Protein AF-A0A6J7SGF3-F1 (afdb_monomer_lite)

Sequence (77 aa):
MIRDSAGEMAPVDGLRSIFGHTATLGTKDLALAIQMGEELNCEVPFAELGLESLRSALGLEAPHSSSQSPDQSKSQS

Radius of gyration: 17.44 Å; chains: 1; bounding box: 32×52×37 Å

Organism: NCBI:txid449393

Structure (mmCIF, N/CA/C/O backbone):
data_AF-A0A6J7SGF3-F1
#
_entry.id   AF-A0A6J7SGF3-F1
#
loop_
_atom_site.group_PDB
_atom_site.id
_atom_site.type_symbol
_atom_site.label_atom_id
_atom_site.label_alt_id
_atom_site.label_comp_id
_atom_site.label_asym_id
_atom_site.label_entity_id
_atom_site.label_seq_id
_atom_site.pdbx_PDB_ins_code
_atom_site.Cartn_x
_atom_site.Cartn_y
_atom_site.Cartn_z
_atom_site.occupancy
_atom_site.B_iso_or_equiv
_atom_site.auth_seq_id
_atom_site.auth_comp_id
_atom_site.auth_asym_id
_atom_site.auth_atom_id
_atom_site.pdbx_PDB_model_num
ATOM 1 N N . MET A 1 1 ? -5.196 -4.607 -19.923 1.00 63.16 1 MET A N 1
ATOM 2 C CA . MET A 1 1 ? -4.544 -4.185 -18.663 1.00 63.16 1 MET A CA 1
ATOM 3 C C . MET A 1 1 ? -3.291 -3.399 -19.049 1.00 63.16 1 MET A C 1
ATOM 5 O O . MET A 1 1 ? -2.767 -3.682 -20.114 1.00 63.16 1 MET A O 1
ATOM 9 N N . ILE A 1 2 ? -2.847 -2.394 -18.280 1.00 82.38 2 ILE A N 1
ATOM 10 C CA . ILE A 1 2 ? -1.692 -1.538 -18.664 1.00 82.38 2 ILE A CA 1
ATOM 11 C C . ILE A 1 2 ? -0.350 -2.304 -18.588 1.00 82.38 2 ILE A C 1
ATOM 13 O O . ILE A 1 2 ? 0.639 -1.883 -19.174 1.00 82.38 2 ILE A O 1
ATOM 17 N N . ARG A 1 3 ? -0.327 -3.452 -17.900 1.00 88.38 3 ARG A N 1
ATOM 18 C CA . ARG A 1 3 ? 0.819 -4.360 -17.782 1.00 88.38 3 ARG A CA 1
ATOM 19 C C . ARG A 1 3 ? 0.400 -5.787 -18.120 1.00 88.38 3 ARG A C 1
ATOM 21 O O . ARG A 1 3 ? -0.724 -6.173 -17.803 1.00 88.38 3 ARG A O 1
ATOM 28 N N . ASP A 1 4 ? 1.332 -6.558 -18.673 1.00 87.38 4 ASP A N 1
ATOM 29 C CA . ASP A 1 4 ? 1.129 -7.978 -19.001 1.00 87.38 4 ASP A CA 1
ATOM 30 C C . ASP A 1 4 ? 1.385 -8.912 -17.807 1.00 87.38 4 ASP A C 1
ATOM 32 O O . ASP A 1 4 ? 0.920 -10.048 -17.787 1.00 87.38 4 ASP A O 1
ATOM 36 N N . SER A 1 5 ? 2.122 -8.436 -16.797 1.00 88.19 5 SER A N 1
ATOM 37 C CA . SER A 1 5 ? 2.460 -9.194 -15.590 1.00 88.19 5 SER A CA 1
ATOM 38 C C . SER A 1 5 ? 2.424 -8.312 -14.344 1.00 88.19 5 SER A C 1
ATOM 40 O O . SER A 1 5 ? 2.857 -7.155 -14.380 1.00 88.19 5 SER A O 1
ATOM 42 N N . ALA A 1 6 ? 1.952 -8.893 -13.237 1.00 87.00 6 ALA A N 1
ATOM 43 C CA . ALA A 1 6 ? 1.996 -8.316 -11.892 1.00 87.00 6 ALA A CA 1
ATOM 44 C C . ALA A 1 6 ? 3.324 -8.588 -11.153 1.00 87.00 6 ALA A C 1
ATOM 46 O O . ALA A 1 6 ? 3.474 -8.179 -10.008 1.00 87.00 6 ALA A O 1
ATOM 47 N N . GLY A 1 7 ? 4.291 -9.257 -11.796 1.00 90.31 7 GLY A N 1
ATOM 48 C CA . GLY A 1 7 ? 5.633 -9.464 -11.239 1.00 90.31 7 GLY A CA 1
ATOM 49 C C . GLY A 1 7 ? 6.406 -8.159 -11.006 1.00 90.31 7 GLY A C 1
ATOM 50 O O . GLY A 1 7 ? 5.942 -7.069 -11.344 1.00 90.31 7 GLY A O 1
ATOM 51 N N . GLU A 1 8 ? 7.603 -8.265 -10.431 1.00 94.31 8 GLU A N 1
ATOM 52 C CA . GLU A 1 8 ? 8.449 -7.104 -10.141 1.00 94.31 8 GLU A CA 1
ATOM 53 C C . GLU A 1 8 ? 8.775 -6.297 -11.414 1.00 94.31 8 GLU A C 1
ATOM 55 O O . GLU A 1 8 ? 9.174 -6.849 -12.442 1.00 94.31 8 GLU A O 1
ATOM 60 N N . MET A 1 9 ? 8.588 -4.977 -11.352 1.00 93.69 9 MET A N 1
ATOM 61 C CA . MET A 1 9 ? 8.941 -4.048 -12.424 1.00 93.69 9 MET A CA 1
ATOM 62 C C . MET A 1 9 ? 10.427 -3.711 -12.396 1.00 93.69 9 MET A C 1
ATOM 64 O O . MET A 1 9 ? 11.029 -3.537 -11.335 1.00 93.69 9 MET A O 1
ATOM 68 N N . ALA A 1 10 ? 10.992 -3.483 -13.582 1.00 92.19 10 ALA A N 1
ATOM 69 C CA . ALA A 1 10 ? 12.339 -2.948 -13.698 1.00 92.19 10 ALA A CA 1
ATOM 70 C C . ALA A 1 10 ? 12.452 -1.583 -12.981 1.00 92.19 10 ALA A C 1
ATOM 72 O O . ALA A 1 10 ? 11.521 -0.775 -13.044 1.00 92.19 10 ALA A O 1
ATOM 73 N N . PRO A 1 11 ? 13.604 -1.252 -12.367 1.00 90.12 11 PRO A N 1
ATOM 74 C CA . PRO A 1 11 ? 13.787 0.029 -11.679 1.00 90.12 11 PRO A CA 1
ATOM 75 C C . PRO A 1 11 ? 13.546 1.266 -12.556 1.00 90.12 11 PRO A C 1
ATOM 77 O O . PRO A 1 11 ? 13.188 2.319 -12.035 1.00 90.12 11 PRO A O 1
ATOM 80 N N . VAL A 1 12 ? 13.743 1.133 -13.873 1.00 92.75 12 VAL A N 1
ATOM 81 C CA . VAL A 1 12 ? 13.617 2.219 -14.863 1.00 92.75 12 VAL A CA 1
ATOM 82 C C . VAL A 1 12 ? 12.204 2.332 -15.451 1.00 92.75 12 VAL A C 1
ATOM 84 O O . VAL A 1 12 ? 11.946 3.231 -16.248 1.00 92.75 12 VAL A O 1
ATOM 87 N N . ASP A 1 13 ? 11.292 1.424 -15.088 1.00 92.00 13 ASP A N 1
ATOM 88 C CA . ASP A 1 13 ? 9.926 1.396 -15.610 1.00 92.00 13 ASP A CA 1
ATOM 89 C C . ASP A 1 13 ? 9.165 2.675 -15.216 1.00 92.00 13 ASP A C 1
ATOM 91 O O . ASP A 1 13 ? 9.067 3.028 -14.037 1.00 92.00 13 ASP A O 1
ATOM 95 N N . GLY A 1 14 ? 8.603 3.373 -16.207 1.00 92.00 14 GLY A N 1
ATOM 96 C CA . GLY A 1 14 ? 7.876 4.627 -15.996 1.00 92.00 14 GLY A CA 1
ATOM 97 C C . GLY A 1 14 ? 6.637 4.482 -15.104 1.00 92.00 14 GLY A C 1
ATOM 98 O O . GLY A 1 14 ? 6.258 5.433 -14.417 1.00 92.00 14 GLY A O 1
ATOM 99 N N . LEU A 1 15 ? 6.031 3.293 -15.046 1.00 94.12 15 LEU A N 1
ATOM 100 C CA . LEU A 1 15 ? 4.883 3.007 -14.184 1.00 94.12 15 LEU A CA 1
ATOM 101 C C . LEU A 1 15 ? 5.283 2.800 -12.720 1.00 94.12 15 LEU A C 1
ATOM 103 O O . LEU A 1 15 ? 4.440 2.943 -11.830 1.00 94.12 15 LEU A O 1
ATOM 107 N N . ARG A 1 16 ? 6.560 2.513 -12.440 1.00 94.12 16 ARG A N 1
ATOM 108 C CA . ARG A 1 16 ? 7.044 2.215 -11.085 1.00 94.12 16 ARG A CA 1
ATOM 109 C C . ARG A 1 16 ? 6.846 3.384 -10.123 1.00 94.12 16 ARG A C 1
ATOM 111 O O . ARG A 1 16 ? 6.494 3.165 -8.969 1.00 94.12 16 ARG A O 1
ATOM 118 N N . SER A 1 17 ? 7.024 4.622 -10.591 1.00 94.56 17 SER A N 1
ATOM 119 C CA . SER A 1 17 ? 6.789 5.826 -9.777 1.00 94.56 17 SER A CA 1
ATOM 120 C C . SER A 1 17 ? 5.308 5.995 -9.420 1.00 94.56 17 SER A C 1
ATOM 122 O O . SER A 1 17 ? 4.963 6.230 -8.262 1.00 94.56 17 SER A O 1
ATOM 124 N N . ILE A 1 18 ? 4.424 5.790 -10.403 1.00 95.19 18 ILE A N 1
ATOM 125 C CA . ILE A 1 18 ? 2.970 5.884 -10.226 1.00 95.19 18 ILE A CA 1
ATOM 126 C C . ILE A 1 18 ? 2.500 4.835 -9.217 1.00 95.19 18 ILE A C 1
ATOM 128 O O . ILE A 1 18 ? 1.864 5.182 -8.223 1.00 95.19 18 ILE A O 1
ATOM 132 N N . PHE A 1 19 ? 2.880 3.570 -9.412 1.00 95.50 19 PHE A N 1
ATOM 133 C CA . PHE A 1 19 ? 2.524 2.504 -8.478 1.00 95.50 19 PHE A CA 1
ATOM 134 C C . PHE A 1 19 ? 3.181 2.673 -7.109 1.00 95.50 19 PHE A C 1
ATOM 136 O O . PHE A 1 19 ? 2.561 2.339 -6.105 1.00 95.50 19 PHE A O 1
ATOM 143 N N . GLY A 1 20 ? 4.381 3.253 -7.039 1.00 96.12 20 GLY A N 1
ATOM 144 C CA . GLY A 1 20 ? 5.013 3.634 -5.778 1.00 96.12 20 GLY A CA 1
ATOM 145 C C . GLY A 1 20 ? 4.171 4.633 -4.985 1.00 96.12 20 GLY A C 1
ATOM 146 O O . GLY A 1 20 ? 3.971 4.451 -3.786 1.00 96.12 20 GLY A O 1
ATOM 147 N N . HIS A 1 21 ? 3.617 5.648 -5.651 1.00 96.81 21 HIS A N 1
ATOM 148 C CA . HIS A 1 21 ? 2.708 6.597 -5.011 1.00 96.81 21 HIS A CA 1
ATOM 149 C C . HIS A 1 21 ? 1.388 5.939 -4.586 1.00 96.81 21 HIS A C 1
ATOM 151 O O . HIS A 1 21 ? 0.933 6.151 -3.462 1.00 96.81 21 HIS A O 1
ATOM 157 N N . THR A 1 22 ? 0.808 5.093 -5.444 1.00 96.44 22 THR A N 1
ATOM 158 C CA . THR A 1 22 ? -0.383 4.298 -5.107 1.00 96.44 22 THR A CA 1
ATOM 159 C C . THR A 1 22 ? -0.144 3.417 -3.884 1.00 96.44 22 THR A C 1
ATOM 161 O O . THR A 1 22 ? -1.001 3.373 -3.007 1.00 96.44 22 THR A O 1
ATOM 164 N N . ALA A 1 23 ? 1.019 2.768 -3.782 1.00 97.06 23 ALA A N 1
ATOM 165 C CA . ALA A 1 23 ? 1.379 1.965 -2.621 1.00 97.06 23 ALA A CA 1
ATOM 166 C C . ALA A 1 23 ? 1.437 2.814 -1.348 1.00 97.06 23 ALA A C 1
ATOM 168 O O . ALA A 1 23 ? 0.869 2.420 -0.340 1.00 97.06 23 ALA A O 1
ATOM 169 N N . THR A 1 24 ? 2.050 4.000 -1.394 1.00 97.94 24 THR A N 1
ATOM 170 C CA . THR A 1 24 ?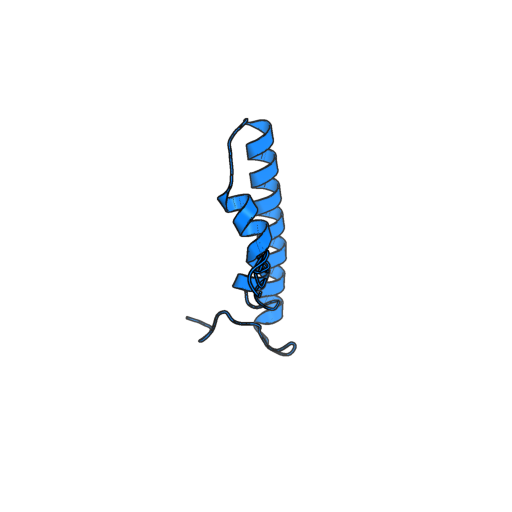 2.099 4.907 -0.235 1.00 97.94 24 THR A CA 1
ATOM 171 C C . THR A 1 24 ? 0.703 5.301 0.253 1.00 97.94 24 THR A C 1
ATOM 173 O O . THR A 1 24 ? 0.455 5.287 1.458 1.00 97.94 24 THR A O 1
ATOM 176 N N . LEU A 1 25 ? -0.211 5.640 -0.662 1.00 98.31 25 LEU A N 1
ATOM 177 C CA . LEU A 1 25 ? -1.594 5.972 -0.305 1.00 98.31 25 LEU A CA 1
ATOM 178 C C . LEU A 1 25 ? -2.338 4.749 0.242 1.00 98.31 25 LEU A C 1
ATOM 180 O O . LEU A 1 25 ? -2.895 4.813 1.332 1.00 98.31 25 LEU A O 1
ATOM 184 N N . GLY A 1 26 ? -2.274 3.618 -0.462 1.00 98.00 26 GLY A N 1
ATOM 185 C CA . GLY A 1 26 ? -2.955 2.394 -0.049 1.00 98.00 26 GLY A CA 1
ATOM 186 C C . GLY A 1 26 ? -2.463 1.868 1.30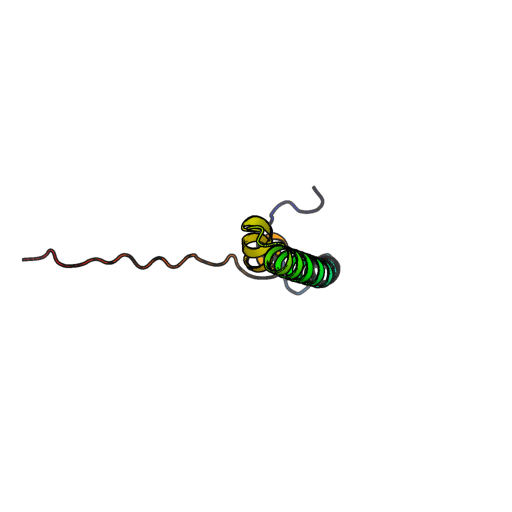1 1.00 98.00 26 GLY A C 1
ATOM 187 O O . GLY A 1 26 ? -3.279 1.519 2.142 1.00 98.00 26 GLY A O 1
ATOM 188 N N . THR A 1 27 ? -1.153 1.885 1.565 1.00 98.06 27 THR A N 1
ATOM 189 C CA . THR A 1 27 ? -0.581 1.517 2.872 1.00 98.06 27 THR A CA 1
ATOM 190 C C . THR A 1 27 ? -1.134 2.395 3.995 1.00 98.06 27 THR A C 1
ATOM 192 O O . THR A 1 27 ? -1.447 1.884 5.067 1.00 98.06 27 THR A O 1
ATOM 195 N N . LYS A 1 28 ? -1.292 3.704 3.761 1.00 98.50 28 LYS A N 1
ATOM 196 C CA . LYS A 1 28 ? -1.878 4.619 4.747 1.00 98.50 28 LYS A CA 1
ATOM 197 C C . LYS A 1 28 ? -3.349 4.292 5.016 1.00 98.50 28 LYS A C 1
ATOM 199 O O . LYS A 1 28 ? -3.754 4.255 6.175 1.00 98.50 28 LYS A O 1
ATOM 204 N N . ASP A 1 29 ? -4.127 4.050 3.967 1.00 98.56 29 ASP A N 1
ATOM 205 C CA . ASP A 1 29 ? -5.556 3.750 4.090 1.00 98.56 29 ASP A CA 1
ATOM 206 C C . ASP A 1 29 ? -5.792 2.387 4.762 1.00 98.56 29 ASP A C 1
ATOM 208 O O . ASP A 1 29 ? -6.682 2.255 5.600 1.00 98.56 29 ASP A O 1
ATOM 212 N N . LEU A 1 30 ? -4.954 1.390 4.463 1.00 98.62 30 LEU A N 1
ATOM 213 C CA . LEU A 1 30 ? -4.985 0.074 5.108 1.00 98.62 30 LEU A CA 1
ATOM 214 C C . LEU A 1 30 ? -4.622 0.163 6.592 1.00 98.62 30 LEU A C 1
ATOM 216 O O . LEU A 1 30 ? -5.323 -0.412 7.419 1.00 98.62 30 LEU A O 1
ATOM 220 N N . ALA A 1 31 ? -3.582 0.925 6.943 1.00 98.44 31 ALA A N 1
ATOM 221 C CA . ALA A 1 31 ? -3.219 1.155 8.340 1.00 98.44 31 ALA A CA 1
ATOM 222 C C . ALA A 1 31 ? -4.355 1.840 9.121 1.00 98.44 31 ALA A C 1
ATOM 224 O O . ALA A 1 31 ? -4.646 1.455 10.252 1.00 98.44 31 ALA A O 1
ATOM 225 N N . LEU A 1 32 ? -5.041 2.806 8.501 1.00 98.62 32 LEU A N 1
ATOM 226 C CA . LEU A 1 32 ? -6.218 3.442 9.094 1.00 98.62 32 LEU A CA 1
ATOM 227 C C . LEU A 1 32 ? -7.372 2.445 9.282 1.00 98.62 32 LEU A C 1
ATOM 229 O O . LEU A 1 32 ? -8.002 2.436 10.335 1.00 98.62 32 LEU A O 1
ATOM 233 N N . ALA A 1 33 ? -7.644 1.597 8.288 1.00 98.50 33 ALA A N 1
ATOM 234 C CA . ALA A 1 33 ? -8.687 0.577 8.385 1.00 98.50 33 ALA A CA 1
ATOM 235 C C . ALA A 1 33 ? -8.407 -0.437 9.508 1.00 98.50 33 ALA A C 1
ATOM 237 O O . ALA A 1 33 ? -9.335 -0.815 10.221 1.00 98.50 33 ALA A O 1
ATOM 238 N N . 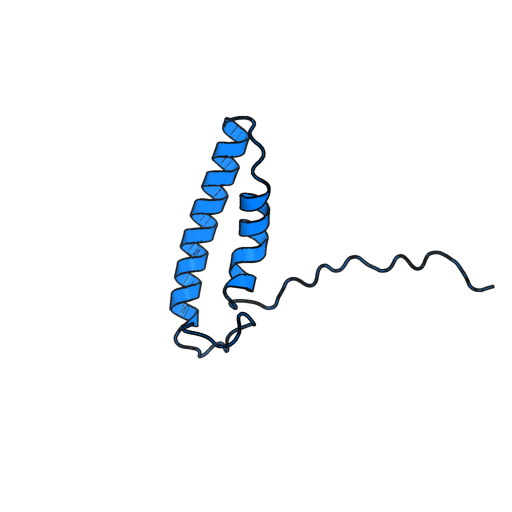ILE A 1 34 ? -7.140 -0.828 9.691 1.00 98.69 34 ILE A N 1
ATOM 239 C CA . ILE A 1 34 ? -6.694 -1.688 10.798 1.00 98.69 34 ILE A CA 1
ATOM 240 C C . ILE A 1 34 ? -6.978 -1.018 12.139 1.00 98.69 34 ILE A C 1
ATOM 242 O O . ILE A 1 34 ? -7.689 -1.588 12.963 1.00 98.69 34 ILE A O 1
ATOM 246 N N . GLN A 1 35 ? -6.530 0.226 12.311 1.00 98.69 35 GLN A N 1
ATOM 247 C CA . GLN A 1 35 ? -6.770 0.984 13.538 1.00 98.69 35 GLN A CA 1
ATOM 248 C C . GLN A 1 35 ? -8.273 1.117 13.853 1.00 98.69 35 GLN A C 1
ATOM 250 O O . GLN A 1 35 ? -8.700 0.919 14.988 1.00 98.69 35 GLN A O 1
ATOM 255 N N . MET A 1 36 ? -9.103 1.413 12.850 1.00 98.62 36 MET A N 1
ATOM 256 C CA . MET A 1 36 ? -10.556 1.483 13.033 1.00 98.62 36 MET A CA 1
ATOM 257 C C . MET A 1 36 ? -11.168 0.125 13.412 1.00 98.62 36 MET A C 1
ATOM 259 O O . MET A 1 36 ? -12.118 0.083 14.194 1.00 98.62 36 MET A O 1
ATOM 263 N N . GLY A 1 37 ? -10.646 -0.978 12.868 1.00 98.44 37 GLY A N 1
ATOM 264 C CA . GLY A 1 37 ? -11.041 -2.337 13.243 1.00 98.44 37 GLY A CA 1
ATOM 265 C C . GLY A 1 37 ? -10.761 -2.623 14.717 1.00 98.44 37 GLY A C 1
ATOM 266 O O . GLY A 1 37 ? -11.663 -3.051 15.439 1.00 98.44 37 GLY A O 1
ATOM 267 N N . GLU A 1 38 ? -9.559 -2.285 15.188 1.00 98.38 38 GLU A N 1
ATOM 268 C CA . GLU A 1 38 ? -9.166 -2.401 16.598 1.00 98.38 38 GLU A CA 1
ATOM 269 C C . GLU A 1 38 ? -10.100 -1.598 17.519 1.00 98.38 38 GLU A C 1
ATOM 271 O O . GLU A 1 38 ? -10.624 -2.137 18.496 1.00 98.38 38 GLU A O 1
ATOM 276 N N . GLU A 1 39 ? -10.380 -0.334 17.185 1.00 98.62 39 GLU A N 1
ATOM 277 C CA . GLU A 1 39 ? -11.265 0.541 17.971 1.00 98.62 39 GLU A CA 1
ATOM 278 C C . GLU A 1 39 ? -12.706 0.007 18.060 1.00 98.62 39 GLU A C 1
ATOM 280 O O . GLU A 1 39 ? -13.377 0.155 19.086 1.00 98.62 39 GLU A O 1
ATOM 285 N N . LEU A 1 40 ? -13.187 -0.638 16.996 1.00 98.44 40 LEU A N 1
ATOM 286 C CA . LEU A 1 40 ? -14.546 -1.174 16.901 1.00 98.44 40 LEU A CA 1
ATOM 287 C C . LEU A 1 40 ? -14.658 -2.645 17.330 1.00 98.44 40 LEU A C 1
ATOM 289 O O . LEU A 1 40 ? -15.759 -3.195 17.278 1.00 98.44 40 LEU A O 1
ATOM 293 N N . ASN A 1 41 ? -13.565 -3.275 17.777 1.00 97.94 41 ASN A N 1
ATOM 294 C CA . ASN A 1 41 ? -13.483 -4.720 18.037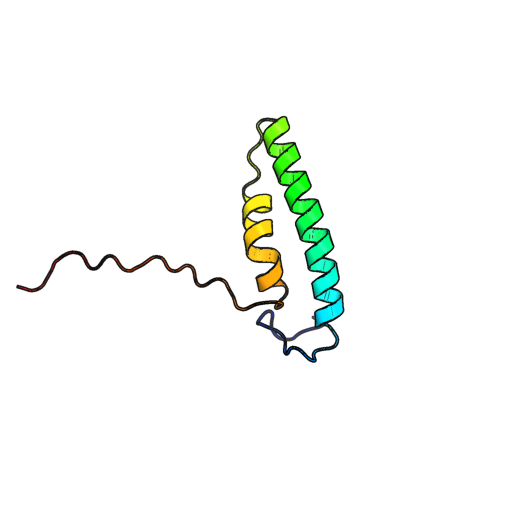 1.00 97.94 41 ASN A CA 1
ATOM 295 C C . ASN A 1 41 ? -13.962 -5.560 16.833 1.00 97.94 41 ASN A C 1
ATOM 297 O O . ASN A 1 41 ? -14.700 -6.535 16.984 1.00 97.94 41 ASN A O 1
ATOM 301 N N . CYS A 1 42 ? -13.570 -5.145 15.630 1.00 98.31 42 CYS A N 1
ATOM 302 C CA . CYS A 1 42 ? -13.901 -5.784 14.365 1.00 98.31 42 CYS A CA 1
ATOM 303 C C . CYS A 1 42 ? -12.629 -6.338 13.717 1.00 98.31 42 CYS A C 1
ATOM 305 O O . CYS A 1 42 ? -11.664 -5.605 13.507 1.00 98.31 42 CYS A O 1
ATOM 307 N N . GLU A 1 43 ? -12.639 -7.623 13.366 1.00 98.31 43 GLU A N 1
ATOM 308 C CA . GLU A 1 43 ? -11.535 -8.240 12.633 1.00 98.31 43 GLU A CA 1
ATOM 309 C C . GLU A 1 43 ? -11.480 -7.719 11.191 1.00 98.31 43 GLU A C 1
ATOM 311 O O . GLU A 1 43 ? -12.487 -7.679 10.477 1.00 98.31 43 GLU A O 1
ATOM 316 N N . VAL A 1 44 ? -10.279 -7.361 10.737 1.00 98.31 44 VAL A N 1
ATOM 317 C CA . VAL A 1 44 ? -10.031 -6.805 9.398 1.00 98.31 44 VAL A CA 1
ATOM 318 C C . VAL A 1 44 ? -8.922 -7.572 8.663 1.00 98.31 44 VAL A C 1
ATOM 320 O O . VAL A 1 44 ? -7.974 -6.970 8.156 1.00 98.31 44 VAL A O 1
ATOM 323 N N . PRO A 1 45 ? -9.054 -8.906 8.512 1.00 97.88 45 PRO A N 1
ATOM 324 C CA . PRO A 1 45 ? -7.983 -9.768 8.000 1.00 97.88 45 PRO A CA 1
ATOM 325 C C . PRO A 1 45 ? -7.535 -9.407 6.575 1.00 97.88 45 PRO A C 1
ATOM 327 O O . PRO A 1 45 ? -6.391 -9.627 6.190 1.00 97.88 45 PRO A O 1
ATOM 330 N N . PHE A 1 46 ? -8.418 -8.812 5.768 1.00 98.06 46 PHE A N 1
ATOM 331 C CA . PHE A 1 46 ? -8.062 -8.350 4.425 1.00 98.06 46 PHE A CA 1
ATOM 332 C C . PHE A 1 46 ? -7.297 -7.025 4.416 1.00 98.06 46 PHE A C 1
ATOM 334 O O . PHE A 1 46 ? -6.540 -6.781 3.478 1.00 98.06 46 PHE A O 1
ATOM 341 N N . ALA A 1 47 ? -7.474 -6.177 5.432 1.00 98.12 47 ALA A N 1
ATOM 342 C CA . ALA A 1 47 ? -6.671 -4.969 5.569 1.00 98.12 47 ALA A CA 1
ATOM 343 C C . ALA A 1 47 ? -5.235 -5.332 5.975 1.00 98.12 47 ALA A C 1
ATOM 345 O O . ALA A 1 47 ? -4.288 -4.798 5.402 1.00 98.12 47 ALA A O 1
ATOM 346 N N . GLU A 1 48 ? -5.083 -6.305 6.874 1.00 98.06 48 GLU A N 1
ATOM 347 C CA . GLU A 1 48 ? -3.793 -6.879 7.279 1.00 98.06 48 GLU A CA 1
ATOM 348 C C . GLU A 1 48 ? -3.084 -7.550 6.097 1.00 98.06 48 GLU A C 1
ATOM 350 O O . GLU A 1 48 ? -1.974 -7.158 5.735 1.00 98.06 48 GLU A O 1
ATOM 355 N N . LEU A 1 49 ? -3.765 -8.471 5.403 1.00 97.50 49 LEU A N 1
ATOM 356 C CA . LEU A 1 49 ? -3.220 -9.122 4.208 1.00 97.50 49 LEU A CA 1
ATOM 357 C C . LEU A 1 49 ? -2.861 -8.104 3.118 1.00 97.50 49 LEU A C 1
ATOM 359 O O . LEU A 1 49 ? -1.834 -8.227 2.445 1.00 97.50 49 LEU A O 1
ATOM 363 N N . GLY A 1 50 ? -3.716 -7.097 2.931 1.00 97.19 50 GLY A N 1
ATOM 364 C CA . GLY A 1 50 ? -3.472 -5.997 2.011 1.00 97.19 50 GLY A CA 1
ATOM 365 C C . GLY A 1 50 ? -2.210 -5.229 2.384 1.00 97.19 50 GLY A C 1
ATOM 366 O O . GLY A 1 50 ? -1.402 -4.944 1.506 1.00 97.19 50 GLY A O 1
ATOM 367 N N . LEU A 1 51 ? -2.005 -4.929 3.667 1.00 97.38 51 LEU A N 1
ATOM 368 C CA . LEU A 1 51 ? -0.843 -4.183 4.143 1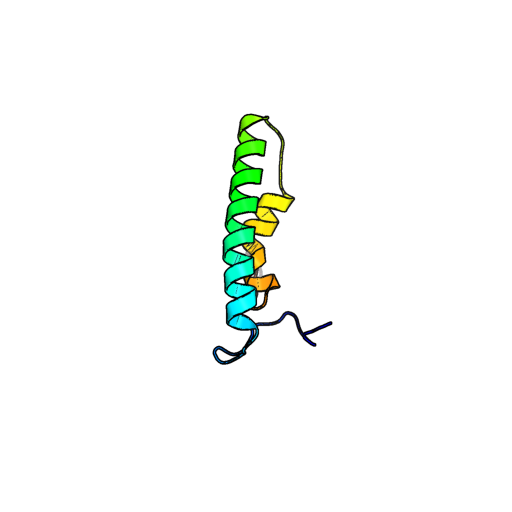.00 97.38 51 LEU A CA 1
ATOM 369 C C . LEU A 1 51 ? 0.463 -4.939 3.868 1.00 97.38 51 LEU A C 1
ATOM 371 O O . LEU A 1 51 ? 1.434 -4.327 3.423 1.00 97.38 51 LEU A O 1
ATOM 375 N N . GLU A 1 52 ? 0.458 -6.257 4.063 1.00 96.19 52 GLU A N 1
ATOM 376 C CA . GLU A 1 52 ? 1.595 -7.136 3.770 1.00 96.19 52 GLU A CA 1
ATOM 377 C C . GLU A 1 52 ? 1.847 -7.296 2.265 1.00 96.19 52 GLU A C 1
ATOM 379 O O . GLU A 1 52 ? 2.989 -7.347 1.817 1.00 96.19 52 GLU A O 1
ATOM 384 N N . SER A 1 53 ? 0.786 -7.371 1.458 1.00 95.56 53 SER A N 1
ATOM 385 C CA . SER A 1 53 ? 0.897 -7.798 0.057 1.00 95.56 53 SER A CA 1
ATOM 386 C C . SER A 1 53 ? 0.890 -6.653 -0.955 1.00 95.56 53 SER A C 1
ATOM 388 O O . SER A 1 53 ? 1.285 -6.859 -2.102 1.00 95.56 53 SER A O 1
ATOM 390 N N . LEU A 1 54 ? 0.438 -5.448 -0.589 1.00 96.19 54 LEU A N 1
ATOM 391 C CA . LEU A 1 54 ? 0.125 -4.380 -1.550 1.00 96.19 54 LEU A CA 1
ATOM 392 C C . LEU A 1 54 ? 1.305 -4.034 -2.461 1.00 96.19 54 LEU A C 1
ATOM 394 O O . LEU A 1 54 ? 1.145 -3.885 -3.671 1.00 96.19 54 LEU A O 1
ATOM 398 N N . ARG A 1 55 ? 2.501 -3.898 -1.892 1.00 96.00 55 ARG A N 1
ATOM 399 C CA . ARG A 1 55 ? 3.688 -3.478 -2.641 1.00 96.00 55 ARG A CA 1
ATOM 400 C C . ARG A 1 55 ? 4.146 -4.541 -3.638 1.00 96.00 55 ARG A C 1
ATOM 402 O O . ARG A 1 55 ? 4.410 -4.205 -4.796 1.00 96.00 55 ARG A O 1
ATOM 409 N N . SER A 1 56 ? 4.184 -5.805 -3.222 1.00 95.06 56 SER A N 1
ATOM 410 C CA . SER A 1 56 ? 4.512 -6.927 -4.106 1.00 95.06 56 SER A CA 1
ATOM 411 C C . SER A 1 56 ? 3.442 -7.145 -5.183 1.00 95.06 56 SER A C 1
ATOM 413 O O . SER A 1 56 ? 3.783 -7.317 -6.351 1.00 95.06 56 SER A O 1
ATOM 415 N N . ALA A 1 57 ? 2.154 -7.008 -4.849 1.00 93.19 57 ALA A N 1
ATOM 416 C CA . ALA A 1 57 ? 1.044 -7.091 -5.805 1.00 93.19 57 ALA A CA 1
ATOM 417 C C . ALA A 1 57 ? 1.066 -5.966 -6.858 1.00 93.19 57 ALA A C 1
ATOM 419 O O . ALA A 1 57 ? 0.621 -6.152 -7.992 1.00 93.19 57 ALA A O 1
ATOM 420 N N . LEU A 1 58 ? 1.616 -4.801 -6.505 1.00 94.75 58 LEU A N 1
ATOM 421 C CA . LEU A 1 58 ? 1.874 -3.699 -7.433 1.00 94.75 58 LEU A CA 1
ATOM 422 C C . LEU A 1 58 ? 3.172 -3.884 -8.239 1.00 94.75 58 LEU A C 1
ATOM 424 O O . LEU A 1 58 ? 3.477 -3.055 -9.099 1.00 94.75 58 LEU A O 1
ATOM 428 N N . GLY A 1 59 ? 3.935 -4.955 -8.011 1.00 94.94 59 GLY A N 1
ATOM 429 C CA . GLY A 1 59 ? 5.201 -5.235 -8.688 1.00 94.94 59 GLY A CA 1
ATOM 430 C C . GLY A 1 59 ? 6.329 -4.281 -8.294 1.00 94.94 59 GLY A C 1
ATOM 431 O O . GLY A 1 59 ? 7.198 -3.994 -9.115 1.00 94.94 59 GLY A O 1
ATOM 432 N N . LEU A 1 60 ? 6.299 -3.719 -7.083 1.00 94.69 60 LEU A N 1
ATOM 433 C CA . LEU A 1 60 ? 7.342 -2.806 -6.590 1.00 94.69 60 LEU A CA 1
ATOM 434 C C . LEU A 1 60 ? 8.511 -3.528 -5.914 1.00 94.69 60 LEU A C 1
ATOM 436 O O . LEU A 1 60 ? 9.570 -2.920 -5.727 1.00 94.69 60 LEU A O 1
ATOM 440 N N . GLU A 1 61 ? 8.290 -4.785 -5.549 1.00 93.06 61 GLU A N 1
ATOM 441 C CA . GLU A 1 61 ? 9.213 -5.695 -4.882 1.00 93.06 61 GLU A CA 1
ATOM 442 C C . GLU A 1 61 ? 8.880 -7.136 -5.281 1.00 93.06 61 GLU A C 1
ATOM 444 O O . GLU A 1 61 ? 7.783 -7.417 -5.780 1.00 93.06 61 GLU A O 1
ATOM 449 N N . ALA A 1 62 ? 9.833 -8.042 -5.076 1.00 86.69 62 ALA A N 1
ATOM 450 C CA . ALA A 1 62 ? 9.620 -9.460 -5.311 1.00 86.69 62 ALA A CA 1
ATOM 451 C C . ALA A 1 62 ? 8.468 -9.996 -4.434 1.00 86.69 62 ALA A C 1
ATOM 453 O O . ALA A 1 62 ? 8.290 -9.527 -3.306 1.00 86.69 62 ALA A O 1
ATOM 454 N N . PRO A 1 63 ? 7.701 -10.994 -4.914 1.00 79.94 63 PRO A N 1
ATOM 455 C CA . PRO A 1 63 ? 6.690 -11.654 -4.100 1.00 79.94 63 PRO A CA 1
ATOM 456 C C . PRO A 1 63 ?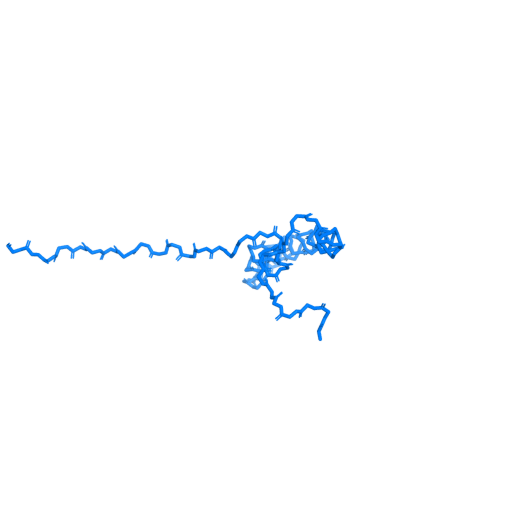 7.297 -12.139 -2.787 1.00 79.94 63 PRO A C 1
ATOM 458 O O . PRO A 1 63 ? 8.383 -12.725 -2.780 1.00 79.94 63 PRO A O 1
ATOM 461 N N . HIS A 1 64 ? 6.584 -11.934 -1.682 1.00 68.88 64 HIS A N 1
ATOM 462 C CA . HIS A 1 64 ? 6.951 -12.569 -0.428 1.00 68.88 64 HIS A CA 1
ATOM 463 C C . HIS A 1 64 ? 6.871 -14.088 -0.612 1.00 68.88 64 HIS A C 1
ATOM 465 O O . HIS A 1 64 ? 5.787 -14.662 -0.694 1.00 68.88 64 HIS A O 1
ATOM 471 N N . SER A 1 65 ? 8.025 -14.754 -0.696 1.00 61.59 65 SER A N 1
ATOM 472 C CA . SER A 1 65 ? 8.091 -16.203 -0.543 1.00 61.59 65 SER A CA 1
ATOM 473 C C . SER A 1 65 ? 7.624 -16.514 0.872 1.00 61.59 65 SER A C 1
ATOM 475 O O . SER A 1 65 ? 8.345 -16.242 1.833 1.00 61.59 65 SER A O 1
ATOM 477 N N . SER A 1 66 ? 6.416 -17.054 1.020 1.00 52.53 66 SER A N 1
ATOM 478 C CA . SER A 1 66 ? 5.960 -17.628 2.281 1.00 52.53 66 SER A CA 1
ATOM 479 C C . SER A 1 66 ? 6.835 -18.846 2.578 1.00 52.53 66 SER A C 1
ATOM 481 O O . SER A 1 66 ? 6.499 -19.974 2.216 1.00 52.53 66 SER A O 1
ATOM 483 N N . SER A 1 67 ? 8.002 -18.619 3.176 1.00 48.09 67 SER A N 1
ATOM 484 C CA . SER A 1 67 ? 8.876 -19.667 3.689 1.00 48.09 67 SER A CA 1
ATOM 485 C C . SER A 1 67 ? 8.209 -20.298 4.911 1.00 48.09 67 SER A C 1
ATOM 487 O O . SER A 1 67 ? 8.607 -20.054 6.045 1.00 48.09 67 SER A O 1
ATOM 489 N N . GLN A 1 68 ? 7.181 -21.118 4.689 1.00 42.81 68 GLN A N 1
ATOM 490 C CA . GLN A 1 68 ? 6.933 -22.244 5.574 1.00 42.81 68 GLN A CA 1
ATOM 491 C C . GLN A 1 68 ? 8.025 -23.269 5.279 1.00 42.81 68 GLN A C 1
ATOM 493 O O . GLN A 1 68 ? 8.043 -23.918 4.234 1.00 42.81 68 GLN A O 1
ATOM 498 N N . SER A 1 69 ? 8.989 -23.339 6.191 1.00 39.56 69 SER A N 1
ATOM 499 C CA . SER A 1 69 ? 10.016 -24.370 6.237 1.00 39.56 69 SER A CA 1
ATOM 500 C C . SER A 1 69 ? 9.378 -25.759 6.113 1.00 39.56 69 SER A C 1
ATOM 502 O O . SER A 1 69 ? 8.442 -26.049 6.861 1.00 39.56 69 SER A O 1
ATOM 504 N N . PRO A 1 70 ? 9.883 -26.663 5.257 1.00 46.59 70 PRO A N 1
ATOM 505 C CA . PRO A 1 70 ? 9.609 -28.075 5.443 1.00 46.59 70 PRO A CA 1
ATOM 506 C C . PRO A 1 70 ? 10.328 -28.526 6.722 1.00 46.59 70 PRO A C 1
ATOM 508 O O . PRO A 1 70 ? 11.541 -28.736 6.727 1.00 46.59 70 PRO A O 1
ATOM 511 N N . ASP A 1 71 ? 9.572 -28.656 7.812 1.00 50.34 71 ASP A N 1
ATOM 512 C CA . ASP A 1 71 ? 9.934 -29.475 8.969 1.00 50.34 71 ASP A CA 1
ATOM 513 C C . ASP A 1 71 ? 10.061 -30.936 8.502 1.00 50.34 71 ASP A C 1
ATOM 515 O O . ASP A 1 71 ? 9.125 -31.728 8.569 1.00 50.34 71 ASP A O 1
ATOM 519 N N . GLN A 1 72 ? 11.223 -31.297 7.951 1.00 54.62 72 GLN A N 1
ATOM 520 C CA . GLN A 1 72 ? 11.626 -32.691 7.766 1.00 54.62 72 GLN A CA 1
ATOM 521 C C . GLN A 1 72 ? 12.165 -33.220 9.099 1.00 54.62 72 GLN A C 1
ATOM 523 O O . GLN A 1 72 ? 13.353 -33.499 9.268 1.00 54.62 72 GLN A O 1
ATOM 528 N N . SER A 1 73 ? 11.268 -33.341 10.075 1.00 54.12 73 SER A N 1
ATOM 529 C CA . SER A 1 73 ? 11.508 -34.119 11.281 1.00 54.12 73 SER A CA 1
ATOM 530 C C . SER A 1 73 ? 11.611 -35.602 10.909 1.00 54.12 73 SER A C 1
ATOM 532 O O . SER A 1 73 ? 10.654 -36.215 10.445 1.00 54.12 73 SER A O 1
ATOM 534 N N . LYS A 1 74 ? 12.801 -36.167 11.143 1.00 54.44 74 LYS A N 1
ATOM 535 C CA . LYS A 1 74 ? 13.059 -37.584 11.454 1.00 54.44 74 LYS A CA 1
ATOM 536 C C . LYS A 1 74 ? 12.426 -38.631 10.523 1.00 54.44 74 LYS A C 1
ATOM 538 O O . LYS A 1 74 ? 11.422 -39.244 10.870 1.00 54.44 74 LYS A O 1
ATOM 543 N N . SER A 1 75 ? 13.126 -38.999 9.451 1.00 54.16 75 SER A N 1
ATOM 544 C CA . SER A 1 75 ? 13.121 -40.399 8.997 1.00 54.16 75 SER A CA 1
ATOM 545 C C . SER A 1 75 ? 14.278 -40.688 8.043 1.00 54.16 75 SER A C 1
ATOM 547 O O . SER A 1 75 ? 14.193 -40.398 6.858 1.00 54.16 75 SER A O 1
ATOM 549 N N . GLN A 1 76 ? 15.370 -41.213 8.590 1.00 55.03 76 GLN A N 1
ATOM 550 C CA . GLN A 1 76 ? 16.341 -42.117 7.956 1.00 55.03 76 GLN A CA 1
ATOM 551 C C . GLN A 1 76 ? 17.315 -42.468 9.093 1.00 55.03 76 GLN A C 1
ATOM 553 O O . GLN A 1 76 ? 18.069 -41.609 9.541 1.00 55.03 76 GLN A O 1
ATOM 558 N N . SER A 1 77 ? 16.989 -43.492 9.888 1.00 55.62 77 SER A N 1
ATOM 559 C CA . SER A 1 77 ? 17.318 -44.915 9.668 1.00 55.62 77 SER A CA 1
ATOM 560 C C . SER A 1 77 ? 18.812 -45.174 9.743 1.00 55.62 77 SER A C 1
ATOM 562 O O . SER A 1 77 ? 19.528 -44.724 8.827 1.00 55.62 77 SER A O 1
#

InterPro domains:
  IPR013328 6-phosphogluconate dehydrogenase, domain 2 [G3DSA:1.10.1040.10] (1-66)

Foldseek 3Di:
DVDPDQAADDPPDPCLVVLVVVLVVLLVVLVVVVVVCVVVVHDDVVSVVCNVCVCRSNNNDGGPPPPPDPPPPDDDD

Secondary structure (DSSP, 8-state):
---S--SPPPTT-HHHHHHHHHHHHHHHHHHHHHHHHHHHT---HHHHHHHHHHHHHTTSS------------S---

pLDDT: mean 87.0, std 17.23, range [39.56, 98.69]